Protein AF-A0A4W3GVF5-F1 (afdb_monomer_lite)

Secondary structure (DSSP, 8-state):
-----SSGGGS-HHHHHHHHHHHHHHHHHHHHHHHHHHHHHHHHHHHHHHHHHHHHHHHHHHHHHHHHHHHHHHHHHHHHHSPPPGGGSS-----------------------------------------------------------------------------

pLDDT: mean 70.54, std 22.47, range [34.72, 98.75]

Organism: Callorhinchus milii (NCBI:txid7868)

Structure (mmCIF, N/CA/C/O backbone):
data_AF-A0A4W3GVF5-F1
#
_entry.id   AF-A0A4W3GVF5-F1
#
loop_
_atom_site.group_PDB
_atom_site.id
_atom_site.type_symbol
_atom_site.label_atom_id
_atom_site.label_alt_id
_atom_site.label_comp_id
_atom_site.label_asym_id
_atom_site.label_entity_id
_atom_site.label_seq_id
_atom_site.pdbx_PDB_ins_code
_atom_site.Cartn_x
_atom_site.Cartn_y
_atom_site.Cartn_z
_atom_site.occupancy
_atom_site.B_iso_or_equiv
_atom_site.auth_seq_id
_atom_site.auth_comp_id
_atom_site.auth_asym_id
_atom_site.auth_atom_id
_atom_site.pdbx_PDB_model_num
ATOM 1 N N . MET A 1 1 ? -10.777 -16.070 34.739 1.00 34.72 1 MET A N 1
ATOM 2 C CA . MET A 1 1 ? -11.814 -16.201 35.779 1.00 34.72 1 MET A CA 1
ATOM 3 C C . MET A 1 1 ? -11.277 -15.469 36.991 1.00 34.72 1 MET A C 1
ATOM 5 O O . MET A 1 1 ? -10.367 -15.975 37.628 1.00 34.72 1 MET A O 1
ATOM 9 N N . VAL A 1 2 ? -11.688 -14.215 37.173 1.00 42.16 2 VAL A N 1
ATOM 10 C CA . VAL A 1 2 ? -11.366 -13.430 38.371 1.00 42.16 2 VAL A CA 1
ATOM 11 C C . VAL A 1 2 ? -12.548 -13.636 39.313 1.00 42.16 2 VAL A C 1
ATOM 13 O O . VAL A 1 2 ? -13.692 -13.535 38.883 1.00 42.16 2 VAL A O 1
ATOM 16 N N . GLU A 1 3 ? -12.261 -14.060 40.538 1.00 50.88 3 GLU A N 1
ATOM 17 C CA . GLU A 1 3 ? -13.242 -14.403 41.569 1.00 50.88 3 GLU A CA 1
ATOM 18 C C . GLU A 1 3 ? -13.977 -13.142 42.062 1.00 50.88 3 GLU A C 1
ATOM 20 O O . GLU A 1 3 ? -13.567 -12.484 43.018 1.00 50.88 3 GLU A O 1
ATOM 25 N N . ASP A 1 4 ? -15.080 -12.797 41.400 1.00 57.00 4 ASP A N 1
ATOM 26 C CA . ASP A 1 4 ? -16.000 -11.737 41.812 1.00 57.00 4 ASP A CA 1
ATOM 27 C C . ASP A 1 4 ? -16.935 -12.256 42.923 1.00 57.00 4 ASP A C 1
ATOM 29 O O . ASP A 1 4 ? -18.065 -12.665 42.651 1.00 57.00 4 ASP A O 1
ATOM 33 N N . SER A 1 5 ? -16.511 -12.304 44.193 1.00 58.72 5 SER A N 1
ATOM 34 C CA . SER A 1 5 ? -17.476 -12.683 45.253 1.00 58.72 5 SER A CA 1
ATOM 35 C C . SER A 1 5 ? -17.280 -12.102 46.651 1.00 58.72 5 SER A C 1
ATOM 37 O O . SER A 1 5 ? -18.209 -12.168 47.461 1.00 58.72 5 SER A O 1
ATOM 39 N N . GLU A 1 6 ? -16.141 -11.493 46.975 1.00 57.31 6 GLU A N 1
ATOM 40 C CA . GLU A 1 6 ? -15.922 -11.017 48.352 1.00 57.31 6 GLU A CA 1
ATOM 41 C C . GLU A 1 6 ? -16.300 -9.539 48.556 1.00 57.31 6 GLU A C 1
ATOM 43 O O . GLU A 1 6 ? -16.817 -9.167 49.606 1.00 57.31 6 GLU A O 1
ATOM 48 N N . VAL A 1 7 ? -16.181 -8.707 47.515 1.00 59.31 7 VAL A N 1
ATOM 49 C CA . VAL A 1 7 ? -16.446 -7.255 47.590 1.00 59.31 7 VAL A CA 1
ATOM 50 C C . VAL A 1 7 ? -17.947 -6.921 47.617 1.00 59.31 7 VAL A C 1
ATOM 52 O O . VAL A 1 7 ? -18.364 -5.972 48.278 1.00 59.31 7 VAL A O 1
ATOM 55 N N . ALA A 1 8 ? -18.789 -7.714 46.949 1.00 59.91 8 ALA A N 1
ATOM 56 C CA . ALA A 1 8 ? -20.220 -7.424 46.806 1.00 59.91 8 ALA A CA 1
ATOM 57 C C . ALA A 1 8 ? -21.037 -7.637 48.097 1.00 59.91 8 ALA A C 1
ATOM 59 O O . ALA A 1 8 ? -22.114 -7.063 48.245 1.00 59.91 8 ALA A O 1
ATOM 60 N N . LYS A 1 9 ? -20.536 -8.440 49.046 1.00 63.03 9 LYS A N 1
ATOM 61 C CA . LYS A 1 9 ? -21.291 -8.862 50.242 1.00 63.03 9 LYS A CA 1
ATOM 62 C C . LYS A 1 9 ? -21.394 -7.786 51.333 1.00 63.03 9 LYS A C 1
ATOM 64 O O . LYS A 1 9 ? -22.201 -7.942 52.243 1.00 63.03 9 LYS A O 1
ATOM 69 N N . GLY A 1 10 ? -20.609 -6.707 51.246 1.00 70.56 10 GLY A N 1
ATOM 70 C CA . GLY A 1 10 ? -20.568 -5.633 52.251 1.00 70.56 10 GLY A CA 1
ATOM 71 C C . GLY A 1 10 ? -21.076 -4.263 51.786 1.00 70.56 10 GLY A C 1
ATOM 72 O O . GLY A 1 10 ? -21.027 -3.314 52.566 1.00 70.56 10 GLY A O 1
ATOM 73 N N . LEU A 1 11 ? -21.527 -4.120 50.533 1.00 75.25 11 LEU A N 1
ATOM 74 C CA . LEU A 1 11 ? -21.828 -2.810 49.941 1.00 75.25 11 LEU A CA 1
ATOM 75 C C . LEU A 1 11 ? -23.334 -2.481 49.978 1.00 75.25 11 LEU A C 1
ATOM 77 O O . LEU A 1 11 ? -24.157 -3.344 49.669 1.00 75.25 11 LEU A O 1
ATOM 81 N N . PRO A 1 12 ? -23.724 -1.228 50.295 1.00 87.44 12 PRO A N 1
ATOM 82 C CA . PRO A 1 12 ? -25.117 -0.794 50.225 1.00 87.44 12 PRO A CA 1
ATOM 83 C C . PRO A 1 12 ? -25.699 -0.950 48.813 1.00 87.44 12 PRO A C 1
ATOM 85 O O . PRO A 1 12 ? -25.056 -0.584 47.829 1.00 87.44 12 PRO A O 1
ATOM 88 N N . PHE A 1 13 ? -26.949 -1.411 48.711 1.00 85.62 13 PHE A N 1
ATOM 89 C CA . PHE A 1 13 ? -27.645 -1.645 47.435 1.00 85.62 13 PHE A CA 1
ATOM 90 C C . PHE A 1 13 ? -27.568 -0.475 46.420 1.00 85.62 13 PHE A C 1
ATOM 92 O O . PHE A 1 13 ? -27.278 -0.731 45.251 1.00 85.62 13 PHE A O 1
ATOM 99 N N . PRO A 1 14 ? -27.726 0.809 46.815 1.00 88.06 14 PRO A N 1
ATOM 100 C CA . PRO A 1 14 ? -27.593 1.932 45.879 1.00 88.06 14 PRO A CA 1
ATOM 101 C C . PRO A 1 14 ? -26.188 2.070 45.280 1.00 88.06 14 PRO A C 1
ATOM 103 O O . PRO A 1 14 ? -26.031 2.489 44.135 1.00 88.06 14 PRO A O 1
ATOM 106 N N . LEU A 1 15 ? -25.161 1.713 46.052 1.00 91.56 15 LEU A N 1
ATOM 107 C CA . LEU A 1 15 ? -23.775 1.760 45.605 1.00 91.56 15 LEU A CA 1
ATOM 108 C C . LEU A 1 15 ? -23.473 0.598 44.651 1.00 91.56 15 LEU A C 1
ATOM 110 O O . LEU A 1 15 ? -22.800 0.801 43.645 1.00 91.56 15 LEU A O 1
ATOM 114 N N . LEU A 1 16 ? -24.040 -0.584 44.910 1.00 91.19 16 LEU A N 1
ATOM 115 C CA . LEU A 1 16 ? -23.948 -1.737 44.011 1.00 91.19 16 LEU A CA 1
ATOM 116 C C . LEU A 1 16 ? -24.555 -1.432 42.629 1.00 91.19 16 LEU A C 1
ATOM 118 O O . LEU A 1 16 ? -23.930 -1.710 41.609 1.00 91.19 16 LEU A O 1
ATOM 122 N N . HIS A 1 17 ? -25.718 -0.773 42.594 1.00 92.62 17 HIS A N 1
ATOM 123 C CA . HIS A 1 17 ? -26.342 -0.319 41.348 1.00 92.62 17 HIS A CA 1
ATOM 124 C C . HIS A 1 17 ? -25.444 0.652 40.566 1.00 92.62 17 HIS A C 1
ATOM 126 O O . HIS A 1 17 ? -25.254 0.495 39.364 1.00 92.62 17 HIS A O 1
ATOM 132 N N . LYS A 1 18 ? -24.835 1.632 41.247 1.00 95.56 18 LYS A N 1
ATOM 133 C CA . LYS A 1 18 ? -23.916 2.595 40.614 1.00 95.56 18 LYS A CA 1
ATOM 134 C C . LYS A 1 18 ? -22.672 1.918 40.038 1.00 95.56 18 LYS A C 1
ATOM 136 O O . LYS A 1 18 ? -22.244 2.262 38.941 1.00 95.56 18 LYS A O 1
ATOM 141 N N . VAL A 1 19 ? -22.107 0.941 40.749 1.00 95.38 19 VAL A N 1
ATOM 142 C CA . VAL A 1 19 ? -20.973 0.144 40.252 1.00 95.38 19 VAL A CA 1
ATOM 143 C C . VAL A 1 19 ? -21.364 -0.638 38.997 1.00 95.38 19 VAL A C 1
ATOM 145 O O . VAL A 1 19 ? -20.575 -0.708 38.053 1.00 95.38 19 VAL A O 1
ATOM 148 N N . GLN A 1 20 ? -22.581 -1.180 38.949 1.00 94.94 20 GLN A N 1
ATOM 149 C CA . GLN A 1 20 ? -23.089 -1.880 37.774 1.00 94.94 20 GLN A CA 1
ATOM 150 C C . GLN A 1 20 ? -23.253 -0.943 36.569 1.00 94.94 20 GLN A C 1
ATOM 152 O O . GLN A 1 20 ? -22.727 -1.263 35.506 1.00 94.94 20 GLN A O 1
ATOM 157 N N . GLU A 1 21 ? -23.877 0.228 36.744 1.00 96.62 21 GLU A N 1
ATOM 158 C CA . GLU A 1 21 ? -24.006 1.251 35.688 1.00 96.62 21 GLU A CA 1
ATOM 159 C C . GLU A 1 21 ? -22.634 1.663 35.131 1.00 96.62 21 GLU A C 1
ATOM 161 O O . GLU A 1 21 ? -22.434 1.719 33.919 1.00 96.62 21 GLU A O 1
ATOM 166 N N . VAL A 1 22 ? -21.655 1.906 36.011 1.00 97.12 22 VAL A N 1
ATOM 167 C CA . VAL A 1 22 ? -20.286 2.265 35.604 1.00 97.12 22 VAL A CA 1
ATOM 168 C C . VAL A 1 22 ? -19.611 1.119 34.853 1.00 97.12 22 VAL A C 1
ATOM 170 O O . VAL A 1 22 ? -18.918 1.352 33.864 1.00 97.12 22 VAL A O 1
ATOM 173 N N . THR A 1 23 ? -19.815 -0.122 35.294 1.00 97.19 23 THR A N 1
ATOM 174 C CA . THR A 1 23 ? -19.244 -1.306 34.639 1.00 97.19 23 THR A CA 1
ATOM 175 C C . THR A 1 23 ? -19.837 -1.512 33.248 1.00 97.19 23 THR A C 1
ATOM 177 O O . THR A 1 23 ? -19.107 -1.832 32.313 1.00 97.19 23 THR A O 1
ATOM 180 N N . GLU A 1 24 ? -21.144 -1.321 33.089 1.00 97.69 24 GLU A N 1
ATOM 181 C CA . GLU A 1 24 ? -21.828 -1.408 31.798 1.00 97.69 24 GLU A C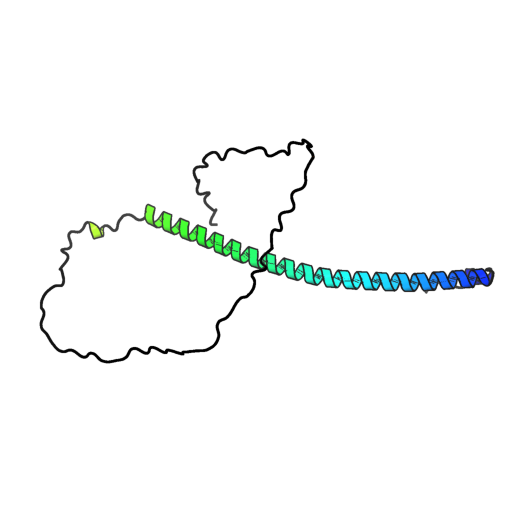A 1
ATOM 182 C C . GLU A 1 24 ? -21.360 -0.304 30.847 1.00 97.69 24 GLU A C 1
ATOM 184 O O . GLU A 1 24 ? -20.866 -0.608 29.761 1.00 97.69 24 GLU A O 1
ATOM 189 N N . ALA A 1 25 ? -21.363 0.953 31.300 1.00 98.12 25 ALA A N 1
ATOM 190 C CA . ALA A 1 25 ? -20.855 2.080 30.522 1.00 98.12 25 ALA A CA 1
ATOM 191 C C . ALA A 1 25 ? -19.375 1.899 30.131 1.00 98.12 25 ALA A C 1
ATOM 193 O O . ALA A 1 25 ? -18.968 2.227 29.014 1.00 98.12 25 ALA A O 1
ATOM 194 N N . SER A 1 26 ? -18.551 1.337 31.022 1.00 98.25 26 SER A N 1
ATOM 195 C CA . SER A 1 26 ? -17.148 1.010 30.739 1.00 98.25 26 SER A CA 1
ATOM 196 C C . SER A 1 26 ? -17.016 -0.079 29.670 1.00 98.25 26 SER A C 1
ATOM 198 O O . SER A 1 26 ? -16.198 0.056 28.755 1.00 98.25 26 SER A O 1
ATOM 200 N N . LYS A 1 27 ? -17.847 -1.128 29.729 1.00 98.38 27 LYS A N 1
ATOM 201 C CA . LYS A 1 27 ? -17.882 -2.185 28.710 1.00 98.38 27 LYS A CA 1
ATOM 202 C C . LYS A 1 27 ? -18.278 -1.621 27.352 1.00 98.38 27 LYS A C 1
ATOM 204 O O . LYS A 1 27 ? -17.549 -1.855 26.390 1.00 98.38 27 LYS A O 1
ATOM 209 N N . GLU A 1 28 ? -19.346 -0.832 27.279 1.00 98.50 28 GLU A N 1
ATOM 210 C CA . GLU A 1 28 ? -19.766 -0.171 26.039 1.00 98.50 28 GLU A CA 1
ATOM 211 C C . GLU A 1 28 ? -18.674 0.744 25.484 1.00 98.50 28 GLU A C 1
ATOM 213 O O . GLU A 1 28 ? -18.347 0.672 24.300 1.00 98.50 28 GLU A O 1
ATOM 218 N N . THR A 1 29 ? -18.037 1.541 26.346 1.00 98.56 29 THR A N 1
ATOM 219 C CA . THR A 1 29 ? -16.934 2.425 25.948 1.00 98.56 29 THR A CA 1
ATOM 220 C C . THR A 1 29 ? -15.757 1.626 25.392 1.00 98.56 29 THR A C 1
ATOM 222 O O . THR A 1 29 ? -15.220 1.968 24.339 1.00 98.56 29 THR A O 1
ATOM 225 N N . SER A 1 30 ? -15.357 0.537 26.054 1.00 98.31 30 SER A N 1
ATOM 226 C CA . SER A 1 30 ? -14.245 -0.297 25.582 1.00 98.31 30 SER A CA 1
ATOM 227 C C . SER A 1 30 ? -14.564 -0.998 24.257 1.00 98.31 30 SER A C 1
ATOM 229 O O . SER A 1 30 ? -13.708 -1.045 23.373 1.00 98.31 30 SER A O 1
ATOM 231 N N . ALA A 1 31 ? -15.804 -1.457 24.069 1.00 98.56 31 ALA A N 1
ATOM 232 C CA . ALA A 1 31 ? -16.269 -2.020 22.806 1.00 98.56 31 ALA A CA 1
ATOM 233 C C . ALA A 1 31 ? -16.265 -0.969 21.685 1.00 98.56 31 ALA A C 1
ATOM 235 O O . ALA A 1 31 ? -15.760 -1.229 20.593 1.00 98.56 31 ALA A O 1
ATOM 236 N N . ALA A 1 32 ? -16.761 0.241 21.958 1.00 98.62 32 ALA A N 1
ATOM 237 C CA . ALA A 1 32 ? -16.751 1.344 21.003 1.00 98.62 32 ALA A CA 1
ATOM 238 C C . ALA A 1 32 ? -15.320 1.722 20.588 1.00 98.62 32 ALA A C 1
ATOM 240 O O . ALA A 1 32 ? -15.036 1.836 19.397 1.00 98.62 32 ALA A O 1
ATOM 241 N N . LEU A 1 33 ? -14.397 1.841 21.547 1.00 98.75 33 LEU A N 1
ATOM 242 C CA . LEU A 1 33 ? -12.987 2.121 21.263 1.00 98.75 33 LEU A CA 1
ATOM 243 C C . LEU A 1 33 ? -12.327 0.999 20.456 1.00 98.75 33 LEU A C 1
ATOM 245 O O . LEU A 1 33 ? -11.602 1.282 19.503 1.00 98.75 33 LEU A O 1
ATOM 249 N N . SER A 1 34 ? -12.603 -0.263 20.789 1.00 98.56 34 SER A N 1
ATOM 250 C CA . SER A 1 34 ? -12.105 -1.414 20.029 1.00 98.56 34 SER A CA 1
ATOM 251 C C . SER A 1 34 ? -12.578 -1.375 18.573 1.00 98.56 34 SER A C 1
ATOM 253 O O . SER A 1 34 ? -11.774 -1.549 17.655 1.00 98.56 34 SER A O 1
ATOM 255 N N . ASN A 1 35 ? -13.852 -1.043 18.347 1.00 98.50 35 ASN A N 1
ATOM 256 C CA . ASN A 1 35 ? -14.399 -0.865 17.005 1.00 98.50 35 ASN A CA 1
ATOM 257 C C . ASN A 1 35 ? -13.708 0.284 16.258 1.00 98.50 35 ASN A C 1
ATOM 259 O O . ASN A 1 35 ? -13.318 0.107 15.105 1.00 98.50 35 ASN A O 1
ATOM 263 N N . CYS A 1 36 ? -13.502 1.436 16.905 1.00 98.50 36 CYS A N 1
ATOM 264 C CA . CYS A 1 36 ? -12.776 2.563 16.313 1.00 98.50 36 CYS A CA 1
ATOM 265 C C . CYS A 1 36 ? -11.357 2.172 15.882 1.00 98.50 36 CYS A C 1
ATOM 267 O O . CYS A 1 36 ? -10.958 2.473 14.759 1.00 98.50 36 CYS A O 1
ATOM 269 N N . LEU A 1 37 ? -10.614 1.453 16.730 1.00 98.69 37 LEU A N 1
ATOM 270 C CA . LEU A 1 37 ? -9.281 0.954 16.383 1.00 98.69 37 LEU A CA 1
ATOM 271 C C . LEU A 1 37 ? -9.330 0.020 15.171 1.00 98.69 37 LEU A C 1
ATOM 273 O O . LEU A 1 37 ? -8.543 0.188 14.245 1.00 98.69 37 LEU A O 1
ATOM 277 N N . ALA A 1 38 ? -10.298 -0.899 15.119 1.00 98.50 38 ALA A N 1
ATOM 278 C CA . ALA A 1 38 ? -10.470 -1.782 13.969 1.00 98.50 38 ALA A CA 1
ATOM 279 C C . ALA A 1 38 ? -10.762 -1.009 12.667 1.00 98.50 38 ALA A C 1
ATOM 281 O O . ALA A 1 38 ? -10.257 -1.380 11.604 1.00 98.50 38 ALA A O 1
ATOM 282 N N . PHE A 1 39 ? -11.548 0.073 12.727 1.00 98.50 39 PHE A N 1
ATOM 283 C CA . PHE A 1 39 ? -11.771 0.956 11.578 1.00 98.50 39 PHE A CA 1
ATOM 284 C C . PHE A 1 39 ? -10.495 1.688 11.156 1.00 98.50 39 PHE A C 1
ATOM 286 O O . PHE A 1 39 ? -10.182 1.701 9.964 1.00 98.50 39 PHE A O 1
ATOM 293 N N . PHE A 1 40 ? -9.734 2.239 12.106 1.00 98.44 40 PHE A N 1
ATOM 294 C CA . PHE A 1 40 ? -8.471 2.912 11.803 1.00 98.44 40 PHE A CA 1
ATOM 295 C C . PHE A 1 40 ? -7.454 1.964 11.174 1.00 98.44 40 PHE A C 1
ATOM 297 O O . PHE A 1 40 ? -6.879 2.312 10.149 1.00 98.44 40 PHE A O 1
ATOM 304 N N . THR A 1 41 ? -7.299 0.743 11.692 1.00 98.56 41 THR A N 1
ATOM 305 C CA . THR A 1 41 ? -6.392 -0.257 11.108 1.00 98.56 41 THR A CA 1
ATOM 306 C C . THR A 1 41 ? -6.776 -0.604 9.668 1.00 98.56 41 THR A C 1
ATOM 308 O O . THR A 1 41 ? -5.915 -0.683 8.793 1.00 98.56 41 THR A O 1
ATOM 311 N N . LYS A 1 42 ? -8.074 -0.764 9.376 1.00 98.44 42 LYS A N 1
ATOM 312 C CA . LYS A 1 42 ? -8.539 -0.998 7.997 1.00 98.44 42 LYS A CA 1
ATOM 313 C C . LYS A 1 42 ? -8.227 0.190 7.088 1.00 98.44 42 LYS A C 1
ATOM 315 O O . LYS A 1 42 ? -7.766 0.001 5.963 1.00 98.44 42 LYS A O 1
ATOM 320 N N . GLN A 1 43 ? -8.473 1.408 7.565 1.00 98.56 43 GLN A N 1
ATOM 321 C CA . GLN A 1 43 ? -8.214 2.628 6.804 1.00 98.56 43 GLN A CA 1
ATOM 322 C C . GLN A 1 43 ? -6.716 2.839 6.547 1.00 98.56 43 GLN A C 1
ATOM 324 O O . GLN A 1 43 ? -6.331 3.233 5.446 1.00 98.56 43 GLN A O 1
ATOM 329 N N . GLU A 1 44 ? -5.876 2.551 7.537 1.00 98.56 44 GLU A N 1
ATOM 330 C CA . GLU A 1 44 ? -4.422 2.580 7.420 1.00 98.56 44 GLU A CA 1
ATOM 331 C C . GLU A 1 44 ? -3.932 1.585 6.363 1.00 98.56 44 GLU A C 1
ATOM 333 O O . GLU A 1 44 ? -3.144 1.965 5.501 1.00 98.56 44 GLU A O 1
ATOM 338 N N . GLY A 1 45 ? -4.482 0.367 6.332 1.00 98.56 45 GLY A N 1
ATOM 339 C CA . GLY A 1 45 ? -4.191 -0.610 5.279 1.00 98.56 45 GLY A CA 1
ATOM 340 C C . GLY A 1 45 ? -4.487 -0.082 3.869 1.00 98.56 45 GLY A C 1
ATOM 341 O O . GLY A 1 45 ? -3.644 -0.181 2.978 1.00 98.56 45 GLY A O 1
ATOM 342 N N . VAL A 1 46 ? -5.644 0.560 3.664 1.00 98.62 46 VAL A N 1
ATOM 343 C CA . VAL A 1 46 ? -5.995 1.184 2.370 1.00 98.62 46 VAL A CA 1
ATOM 344 C C . VAL A 1 46 ? -5.042 2.330 2.019 1.00 98.62 46 VAL A C 1
ATOM 346 O O . VAL A 1 46 ? -4.671 2.493 0.856 1.00 98.62 46 VAL A O 1
ATOM 349 N N . ARG A 1 47 ? -4.639 3.141 3.005 1.00 98.69 47 ARG A N 1
ATOM 350 C CA . ARG A 1 47 ? -3.688 4.241 2.802 1.00 98.69 47 ARG A CA 1
ATOM 351 C C . ARG A 1 47 ? -2.303 3.723 2.416 1.00 98.69 47 ARG A C 1
ATOM 353 O O . ARG A 1 47 ? -1.712 4.278 1.493 1.00 98.69 47 ARG A O 1
ATOM 360 N N . ASN A 1 48 ? -1.815 2.683 3.085 1.00 98.69 48 ASN A N 1
ATOM 361 C CA . ASN A 1 48 ? -0.514 2.081 2.798 1.00 98.69 48 ASN A CA 1
ATOM 362 C C . ASN A 1 48 ? -0.484 1.476 1.396 1.00 98.69 48 ASN A C 1
ATOM 364 O O . ASN A 1 48 ? 0.431 1.779 0.641 1.00 98.69 48 ASN A O 1
ATOM 368 N N . LEU A 1 49 ? -1.534 0.755 0.993 1.00 98.75 49 LEU A N 1
ATOM 369 C CA . LEU A 1 49 ? -1.628 0.222 -0.368 1.00 98.75 49 LEU A CA 1
ATOM 370 C C . LEU A 1 49 ? -1.559 1.330 -1.433 1.00 98.75 49 LEU A C 1
ATOM 372 O O . LEU A 1 49 ? -0.874 1.191 -2.442 1.00 98.75 49 LEU A O 1
ATOM 376 N N . ARG A 1 50 ? -2.253 2.453 -1.213 1.00 98.62 50 ARG A N 1
ATOM 377 C CA . ARG A 1 50 ? -2.179 3.609 -2.123 1.00 98.62 50 ARG A CA 1
ATOM 378 C C . ARG A 1 50 ? -0.779 4.215 -2.155 1.00 98.62 50 ARG A C 1
ATOM 380 O O . ARG A 1 50 ? -0.309 4.585 -3.223 1.00 98.62 50 ARG A O 1
ATOM 387 N N . LEU A 1 51 ? -0.126 4.322 -0.999 1.00 98.69 51 LEU A N 1
ATOM 388 C CA . LEU A 1 51 ? 1.236 4.839 -0.908 1.00 98.69 51 LEU A CA 1
ATOM 389 C C . LEU A 1 51 ? 2.218 3.954 -1.684 1.00 98.69 51 LEU A C 1
ATOM 391 O O . LEU A 1 51 ? 2.992 4.485 -2.473 1.00 98.69 51 LEU A O 1
ATOM 395 N N . GLU A 1 52 ? 2.149 2.635 -1.511 1.00 98.62 52 GLU A N 1
ATOM 396 C CA . GLU A 1 52 ? 2.980 1.673 -2.245 1.00 98.62 52 GLU A CA 1
ATOM 397 C C . GLU A 1 52 ? 2.771 1.788 -3.761 1.00 98.62 52 GLU A C 1
ATOM 399 O O . GLU A 1 52 ? 3.735 1.832 -4.521 1.00 98.62 52 GLU A O 1
ATOM 404 N N . GLN A 1 53 ? 1.521 1.927 -4.214 1.00 98.75 53 GLN A N 1
ATOM 405 C CA . GLN A 1 53 ? 1.216 2.118 -5.635 1.00 98.75 53 GLN A CA 1
ATOM 406 C C . GLN A 1 53 ? 1.822 3.408 -6.202 1.00 98.75 53 GLN A C 1
ATOM 408 O O . GLN A 1 53 ? 2.384 3.389 -7.295 1.00 98.75 53 GLN A O 1
ATOM 413 N N . GLU A 1 54 ? 1.715 4.532 -5.491 1.00 98.56 54 GLU A N 1
ATOM 414 C CA . GLU A 1 54 ? 2.309 5.800 -5.938 1.00 98.56 54 GLU A CA 1
ATOM 415 C C . GLU A 1 54 ? 3.845 5.767 -5.898 1.00 98.56 54 GLU A C 1
ATOM 417 O O . GLU A 1 54 ? 4.501 6.330 -6.780 1.00 98.56 54 GLU A O 1
ATOM 422 N N . GLN A 1 55 ? 4.431 5.068 -4.922 1.00 98.75 55 GLN A N 1
ATOM 423 C CA . GLN A 1 55 ? 5.873 4.831 -4.861 1.00 98.75 55 GLN A CA 1
ATOM 424 C C . GLN A 1 55 ? 6.355 4.015 -6.061 1.00 98.75 55 GLN A C 1
ATOM 426 O O . GLN A 1 55 ? 7.332 4.411 -6.693 1.00 98.75 55 GLN A O 1
ATOM 431 N N . GLU A 1 56 ? 5.649 2.946 -6.432 1.00 98.62 56 GLU A N 1
ATOM 432 C CA . GLU A 1 56 ? 6.020 2.121 -7.585 1.00 98.62 56 GLU A CA 1
ATOM 433 C C . GLU A 1 56 ? 5.878 2.890 -8.905 1.00 98.62 56 GLU A C 1
ATOM 435 O O . GLU A 1 56 ? 6.780 2.862 -9.739 1.00 98.62 56 GLU A O 1
ATOM 440 N N . LYS A 1 57 ? 4.803 3.674 -9.078 1.00 98.69 57 LYS A N 1
ATOM 441 C CA . LYS A 1 57 ? 4.658 4.567 -10.245 1.00 98.69 57 LYS A CA 1
ATOM 442 C C . LYS A 1 57 ? 5.822 5.547 -10.351 1.00 98.69 57 LYS A C 1
ATOM 444 O O . LYS A 1 57 ? 6.378 5.735 -11.431 1.00 98.69 57 LYS A O 1
ATOM 449 N N . THR A 1 58 ? 6.187 6.168 -9.230 1.00 98.50 58 THR A N 1
ATOM 450 C CA . THR A 1 58 ? 7.298 7.124 -9.173 1.00 98.50 58 THR A CA 1
ATOM 451 C C . THR A 1 58 ? 8.621 6.438 -9.492 1.00 98.50 58 THR A C 1
ATOM 453 O O . THR A 1 58 ? 9.419 6.990 -10.245 1.00 98.50 58 THR A O 1
ATOM 456 N N . LYS A 1 59 ? 8.833 5.223 -8.974 1.00 98.56 59 LYS A N 1
ATOM 457 C CA . LYS A 1 59 ? 10.016 4.405 -9.243 1.00 98.56 59 LYS A CA 1
ATOM 458 C C . LYS A 1 59 ? 10.141 4.091 -10.731 1.00 98.56 59 LYS A C 1
ATOM 460 O O . LYS A 1 59 ? 11.145 4.472 -11.325 1.00 98.56 59 LYS A O 1
ATOM 465 N N . ILE A 1 60 ? 9.102 3.529 -11.349 1.00 98.62 60 ILE A N 1
ATOM 466 C CA . ILE A 1 60 ? 9.079 3.223 -12.790 1.00 98.62 60 ILE A CA 1
ATOM 467 C C . ILE A 1 60 ? 9.352 4.481 -13.622 1.00 98.62 60 ILE A C 1
ATOM 469 O O . ILE A 1 60 ? 10.171 4.457 -14.537 1.00 98.62 60 ILE A O 1
ATOM 473 N N . LEU A 1 61 ? 8.697 5.600 -13.294 1.00 98.62 61 LEU A N 1
ATOM 474 C CA . LEU A 1 61 ? 8.916 6.862 -13.998 1.00 98.62 61 LEU A CA 1
ATOM 475 C C . LEU A 1 61 ? 10.365 7.346 -13.852 1.00 98.62 61 LEU A C 1
ATOM 477 O O . LEU A 1 61 ? 10.967 7.780 -14.831 1.00 98.62 61 LEU A O 1
ATOM 481 N N . SER A 1 62 ? 10.929 7.275 -12.646 1.00 98.38 62 SER A N 1
ATOM 482 C CA . SER A 1 62 ? 12.309 7.691 -12.392 1.00 98.38 62 SER A CA 1
ATOM 483 C C . SER A 1 62 ? 13.328 6.812 -13.117 1.00 98.38 62 SER A C 1
ATOM 485 O O . SER A 1 62 ? 14.276 7.345 -13.687 1.00 98.38 62 SER A O 1
ATOM 487 N N . GLU A 1 63 ? 13.094 5.499 -13.176 1.00 98.19 63 GLU A N 1
ATOM 488 C CA . GLU A 1 63 ? 13.921 4.545 -13.918 1.00 98.19 63 GLU A CA 1
ATOM 489 C C . GLU A 1 63 ? 13.864 4.837 -15.420 1.00 98.19 63 GLU A C 1
ATOM 491 O O . GLU A 1 63 ? 14.904 4.997 -16.050 1.00 98.19 63 GLU A O 1
ATOM 496 N N . ALA A 1 64 ? 12.667 5.023 -15.985 1.00 98.38 64 ALA A N 1
ATOM 497 C CA . ALA A 1 64 ? 12.506 5.356 -17.399 1.00 98.38 64 ALA A CA 1
ATOM 498 C C . ALA A 1 64 ? 13.191 6.682 -17.772 1.00 98.38 64 ALA A C 1
ATOM 500 O O . ALA A 1 64 ? 13.854 6.774 -18.806 1.00 98.38 64 ALA A O 1
ATOM 501 N N . LEU A 1 65 ? 13.067 7.710 -16.924 1.00 98.38 65 LEU A N 1
ATOM 502 C CA . LEU A 1 65 ? 13.741 8.995 -17.128 1.00 98.38 65 LEU A CA 1
ATOM 503 C C . LEU A 1 65 ? 15.265 8.868 -17.033 1.00 98.38 65 LEU A C 1
ATOM 505 O O . LEU A 1 65 ? 15.975 9.501 -17.813 1.00 98.38 65 LEU A O 1
ATOM 509 N N . GLN A 1 66 ? 15.770 8.057 -16.101 1.00 98.12 66 GLN A N 1
ATOM 510 C CA . GLN A 1 66 ? 17.198 7.779 -15.978 1.00 98.12 66 GLN A CA 1
ATOM 511 C C . GLN A 1 66 ? 17.726 7.052 -17.217 1.00 98.12 66 GLN A C 1
ATOM 513 O O . GLN A 1 66 ? 18.735 7.482 -17.774 1.00 98.12 66 GLN A O 1
ATOM 518 N N . THR A 1 67 ? 17.039 6.003 -17.676 1.00 97.31 67 THR A N 1
ATOM 519 C CA . THR A 1 67 ? 17.392 5.270 -18.898 1.00 97.31 67 THR A CA 1
ATOM 520 C C . THR A 1 67 ? 17.432 6.205 -20.100 1.0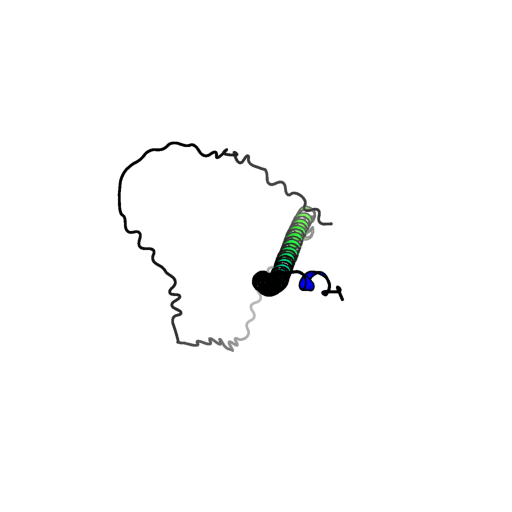0 97.31 67 THR A C 1
ATOM 522 O O . THR A 1 67 ? 18.449 6.257 -20.783 1.00 97.31 67 THR A O 1
ATOM 525 N N . LEU A 1 68 ? 16.395 7.025 -20.302 1.00 97.88 68 LEU A N 1
ATOM 526 C CA . LEU A 1 68 ? 16.347 7.986 -21.406 1.00 97.88 68 LEU A CA 1
ATOM 527 C C . LEU A 1 68 ? 17.521 8.975 -21.365 1.00 97.88 68 LEU A C 1
ATOM 529 O O . LEU A 1 68 ? 18.129 9.270 -22.392 1.00 97.88 68 LEU A O 1
ATOM 533 N N . ALA A 1 69 ? 17.852 9.494 -20.182 1.00 96.12 69 ALA A N 1
ATOM 534 C CA . ALA A 1 69 ? 18.978 10.405 -20.026 1.00 96.12 69 ALA A CA 1
ATOM 535 C C . ALA A 1 69 ? 20.327 9.717 -20.306 1.00 96.12 69 ALA A C 1
ATOM 537 O O . ALA A 1 69 ? 21.204 10.330 -20.917 1.00 96.12 69 ALA A O 1
ATOM 538 N N . CYS A 1 70 ? 20.486 8.454 -19.894 1.00 95.81 70 CYS A N 1
ATOM 539 C CA . CYS A 1 70 ? 21.678 7.654 -20.177 1.00 95.81 70 CYS A CA 1
ATOM 540 C C . CYS A 1 70 ? 21.820 7.346 -21.674 1.00 95.81 70 CYS A C 1
ATOM 542 O O . CYS A 1 70 ? 22.880 7.612 -22.236 1.00 95.81 70 CYS A O 1
ATOM 544 N N . GLU A 1 71 ? 20.761 6.874 -22.334 1.00 94.69 71 GLU A N 1
ATOM 545 C CA . GLU A 1 71 ? 20.754 6.593 -23.778 1.00 94.69 71 GLU A CA 1
ATOM 546 C C . GLU A 1 71 ? 21.054 7.854 -24.594 1.00 94.69 71 GLU A C 1
ATOM 548 O O . GLU A 1 71 ? 21.868 7.829 -25.516 1.00 94.69 71 GLU A O 1
ATOM 553 N N . HIS A 1 72 ? 20.462 8.992 -24.221 1.00 94.56 72 HIS A N 1
ATOM 554 C CA . HIS A 1 72 ? 20.751 10.264 -24.877 1.00 94.56 72 HIS A CA 1
ATOM 555 C C . HIS A 1 72 ? 22.230 10.643 -24.750 1.00 94.56 72 HIS A C 1
ATOM 557 O O . HIS A 1 72 ? 22.857 11.028 -25.737 1.00 94.56 72 HIS A O 1
ATOM 563 N N . HIS A 1 73 ? 22.807 10.511 -23.550 1.00 93.12 73 HIS A N 1
ATOM 564 C CA . HIS A 1 73 ? 24.225 10.787 -23.346 1.00 93.12 73 HIS A CA 1
ATOM 565 C C . HIS A 1 73 ? 25.117 9.831 -24.149 1.00 93.12 73 HIS A C 1
ATOM 567 O O . HIS A 1 73 ? 26.092 10.266 -24.758 1.00 93.12 73 HIS A O 1
ATOM 573 N N . GLU A 1 74 ? 24.796 8.538 -24.185 1.00 90.75 74 GLU A N 1
ATOM 574 C CA . GLU A 1 74 ? 25.542 7.548 -24.966 1.00 90.75 74 GLU A CA 1
ATOM 575 C C . GLU A 1 74 ? 25.543 7.886 -26.463 1.00 90.75 74 GLU A C 1
ATOM 577 O O . GLU A 1 74 ? 26.601 7.873 -27.100 1.00 90.75 74 GLU A O 1
ATOM 582 N N . LEU A 1 75 ? 24.389 8.278 -27.010 1.00 90.06 75 LEU A N 1
ATOM 583 C CA . LEU A 1 75 ? 24.257 8.698 -28.404 1.00 90.06 75 LEU A CA 1
ATOM 584 C C . LEU A 1 75 ? 25.074 9.960 -28.712 1.00 90.06 75 LEU A C 1
ATOM 586 O O . LEU A 1 75 ? 25.808 9.985 -29.704 1.00 90.06 75 LEU A O 1
ATOM 590 N N . GLU A 1 76 ? 25.011 10.987 -27.857 1.00 88.81 76 GLU A N 1
ATOM 591 C CA . GLU A 1 76 ? 25.843 12.193 -27.992 1.00 88.81 76 GLU A CA 1
ATOM 592 C C . GLU A 1 76 ? 27.336 11.838 -28.014 1.00 88.81 76 GLU A C 1
ATOM 594 O O . GLU A 1 76 ? 28.097 12.331 -28.850 1.00 88.81 76 GLU A O 1
ATOM 599 N N . GLN A 1 77 ? 27.760 10.936 -27.129 1.00 87.50 77 GLN A N 1
ATOM 600 C CA . GLN A 1 77 ? 29.151 10.505 -27.036 1.00 87.50 77 GLN A CA 1
ATOM 601 C C . GLN A 1 77 ? 29.585 9.687 -28.253 1.00 87.50 77 GLN A C 1
ATOM 603 O O . GLN A 1 77 ? 30.716 9.850 -28.713 1.00 87.50 77 GLN A O 1
ATOM 608 N N . SER A 1 78 ? 28.712 8.833 -28.790 1.00 84.94 78 SER A N 1
ATOM 609 C CA . SER A 1 78 ? 28.975 8.087 -30.023 1.00 84.94 78 SER A CA 1
ATOM 610 C C . SER A 1 78 ? 29.123 9.017 -31.225 1.00 84.94 78 SER A C 1
ATOM 612 O O . SER A 1 78 ? 29.974 8.765 -32.069 1.00 84.94 78 SER A O 1
ATOM 614 N N . LEU A 1 79 ? 28.350 10.102 -31.309 1.00 80.44 79 LEU A N 1
ATOM 615 C CA . LEU A 1 79 ? 28.477 11.080 -32.394 1.00 80.44 79 LEU A CA 1
ATOM 616 C C . LEU A 1 79 ? 29.772 11.899 -32.290 1.00 80.44 79 LEU A C 1
ATOM 618 O O . LEU A 1 79 ? 30.411 12.170 -33.299 1.00 80.44 79 LEU A O 1
ATOM 622 N N . VAL A 1 80 ? 30.179 12.280 -31.075 1.00 76.94 80 VAL A N 1
ATOM 623 C CA . VAL A 1 80 ? 31.417 13.047 -30.842 1.00 7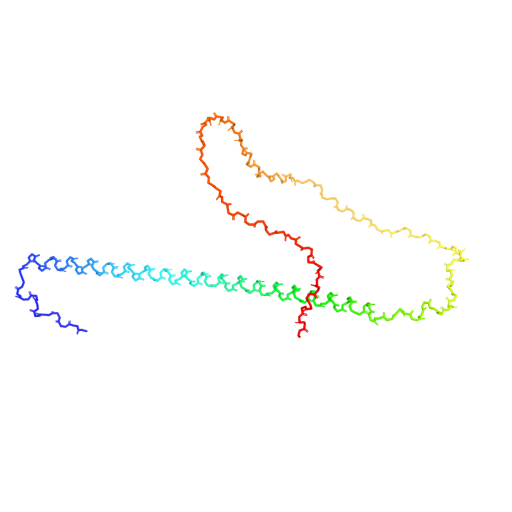6.94 80 VAL A CA 1
ATOM 624 C C . VAL A 1 80 ? 32.673 12.185 -31.032 1.00 76.94 80 VAL A C 1
ATOM 626 O O . VAL A 1 80 ? 33.706 12.692 -31.468 1.00 76.94 80 VAL A O 1
ATOM 629 N N . LYS A 1 81 ? 32.612 10.890 -30.694 1.00 73.94 81 LYS A N 1
ATOM 630 C CA . LYS A 1 81 ? 33.740 9.942 -30.810 1.00 73.94 81 LYS A CA 1
ATOM 631 C C . LYS A 1 81 ? 33.755 9.170 -32.132 1.00 73.94 81 LYS A C 1
ATOM 633 O O . LYS A 1 81 ? 34.807 8.665 -32.523 1.00 73.94 81 LYS A O 1
ATOM 638 N N . GLY A 1 82 ? 32.613 9.063 -32.802 1.00 62.28 82 GLY A N 1
ATOM 639 C CA . GLY A 1 82 ? 32.487 8.531 -34.148 1.00 62.28 82 GLY A CA 1
ATOM 640 C C . GLY A 1 82 ? 33.139 9.501 -35.118 1.00 62.28 82 GLY A C 1
ATOM 641 O O . GLY A 1 82 ? 32.664 10.615 -35.320 1.00 62.28 82 GLY A O 1
ATOM 642 N N . SER A 1 83 ? 34.266 9.094 -35.695 1.00 58.72 83 SER A N 1
ATOM 643 C CA . SER A 1 83 ? 34.869 9.833 -36.802 1.00 58.72 83 SER A CA 1
ATOM 644 C C . SER A 1 83 ? 33.859 9.955 -37.953 1.00 58.72 83 SER A C 1
ATOM 646 O O . SER A 1 83 ? 33.007 9.074 -38.105 1.00 58.72 83 SER A O 1
ATOM 648 N N . PRO A 1 84 ? 33.939 11.019 -38.779 1.00 58.91 84 PRO A N 1
ATOM 649 C CA . PRO A 1 84 ? 33.119 11.101 -39.981 1.00 58.91 84 PRO A CA 1
ATOM 650 C C . PRO A 1 84 ? 33.330 9.822 -40.798 1.00 58.91 84 PRO A C 1
ATOM 652 O O . PRO A 1 84 ? 34.473 9.349 -40.858 1.00 58.91 84 PRO A O 1
ATOM 655 N N . PRO A 1 85 ? 32.288 9.252 -41.430 1.00 57.19 85 PRO A N 1
ATOM 656 C CA . PRO A 1 85 ? 32.492 8.123 -42.319 1.00 57.19 85 PRO A CA 1
ATOM 657 C C . PRO A 1 85 ? 33.524 8.537 -43.371 1.00 57.19 85 PRO A C 1
ATOM 659 O O . PRO A 1 85 ? 33.306 9.466 -44.147 1.00 57.19 85 PRO A O 1
ATOM 662 N N . GLN A 1 86 ? 34.669 7.851 -43.387 1.00 55.97 86 GL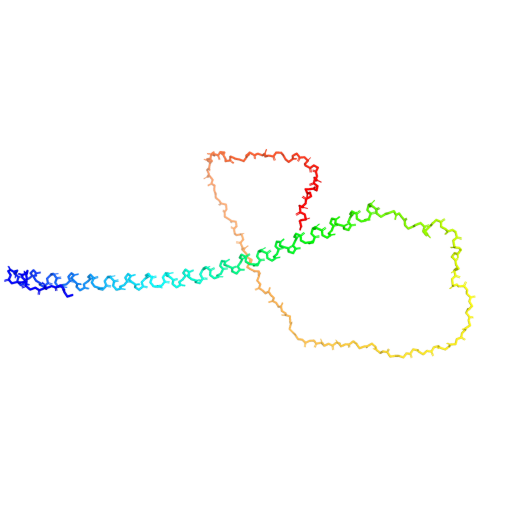N A N 1
ATOM 663 C CA . GLN A 1 86 ? 35.735 8.083 -44.369 1.00 55.97 86 GLN A CA 1
ATOM 664 C C . GLN A 1 86 ? 35.249 7.848 -45.814 1.00 55.97 86 GLN A C 1
ATOM 666 O O . GLN A 1 86 ? 35.939 8.225 -46.754 1.00 55.97 86 GLN A O 1
ATOM 671 N N . SER A 1 87 ? 34.041 7.299 -46.004 1.00 52.88 87 SER A N 1
ATOM 672 C CA . SER A 1 87 ? 33.399 7.125 -47.311 1.00 52.88 87 SER A CA 1
ATOM 673 C C . SER A 1 87 ? 32.790 8.401 -47.911 1.00 52.88 87 SER A C 1
ATOM 675 O O . SER A 1 87 ? 32.282 8.331 -49.019 1.00 52.88 87 SER A O 1
ATOM 677 N N . LEU A 1 88 ? 32.811 9.551 -47.223 1.00 52.69 88 LEU A N 1
ATOM 678 C CA . LEU A 1 88 ? 32.496 10.856 -47.839 1.00 52.69 88 LEU A CA 1
ATOM 679 C C . LEU A 1 88 ? 33.729 11.548 -48.448 1.00 52.69 88 LEU A C 1
ATOM 681 O O . LEU A 1 88 ? 33.595 12.624 -49.021 1.00 52.69 88 LEU A O 1
ATOM 685 N N . LEU A 1 89 ? 34.925 10.968 -48.289 1.00 54.91 89 LEU A N 1
ATOM 686 C CA . LEU A 1 89 ? 36.182 11.495 -48.840 1.00 54.91 89 LEU A CA 1
ATOM 687 C C . LEU A 1 89 ? 36.762 10.621 -49.963 1.00 54.91 89 LEU A C 1
ATOM 689 O O . LEU A 1 89 ? 37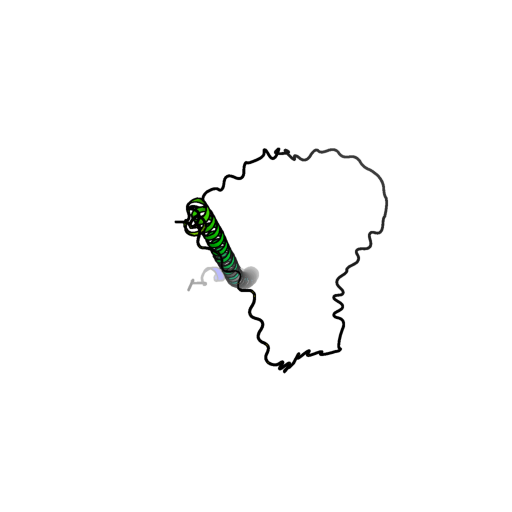.836 10.932 -50.470 1.00 54.91 89 LEU A O 1
ATOM 693 N N . SER A 1 90 ? 36.090 9.525 -50.326 1.00 53.38 90 SER A N 1
ATOM 694 C CA . SER A 1 90 ? 36.389 8.800 -51.560 1.00 53.38 90 SER A CA 1
ATOM 695 C C . SER A 1 90 ? 35.550 9.426 -52.665 1.00 53.38 90 SER A C 1
ATOM 697 O O . SER A 1 90 ? 34.328 9.471 -52.532 1.00 53.38 90 SER A O 1
ATOM 699 N N . ASP A 1 91 ? 36.209 9.921 -53.711 1.00 54.53 91 ASP A N 1
ATOM 700 C CA . ASP A 1 91 ? 35.612 10.450 -54.943 1.00 54.53 91 ASP A CA 1
ATOM 701 C C . ASP A 1 91 ? 34.905 9.333 -55.745 1.00 54.53 91 ASP A C 1
ATOM 703 O O . ASP A 1 91 ? 35.255 9.057 -56.892 1.00 54.53 91 ASP A O 1
ATOM 707 N N . ASP A 1 92 ? 33.924 8.654 -55.149 1.00 59.78 92 ASP A N 1
ATOM 708 C CA . ASP A 1 92 ? 33.011 7.801 -55.901 1.00 59.78 92 ASP A CA 1
ATOM 709 C C . ASP A 1 92 ? 31.973 8.708 -56.571 1.00 59.78 92 ASP A C 1
ATOM 711 O O . ASP A 1 92 ? 31.060 9.253 -55.952 1.00 59.78 92 ASP A O 1
ATOM 715 N N . GLU A 1 93 ? 32.202 8.909 -57.862 1.00 63.28 93 GLU A N 1
ATOM 716 C CA . GLU A 1 93 ? 31.360 9.577 -58.844 1.00 63.28 93 GLU A CA 1
ATOM 717 C C . GLU A 1 93 ? 29.871 9.231 -58.651 1.00 63.28 93 GLU A C 1
ATOM 719 O O . GLU A 1 93 ? 29.416 8.119 -58.930 1.00 63.28 93 GLU A O 1
ATOM 724 N N . PHE A 1 94 ? 29.092 10.195 -58.150 1.00 61.19 94 PHE A N 1
ATOM 725 C CA . PHE A 1 94 ? 27.643 10.063 -58.044 1.00 61.19 94 PHE A CA 1
ATOM 726 C C . PHE A 1 94 ? 27.042 10.026 -59.456 1.00 61.19 94 PHE A C 1
ATOM 728 O O . PHE A 1 94 ? 26.992 11.043 -60.146 1.00 61.19 94 PHE A O 1
ATOM 735 N N . TYR A 1 95 ? 26.576 8.853 -59.888 1.00 69.06 95 TYR A N 1
ATOM 736 C CA . TYR A 1 95 ? 25.734 8.726 -61.077 1.00 69.06 95 TYR A CA 1
ATOM 737 C C . TYR A 1 95 ? 24.369 9.365 -60.784 1.00 69.06 95 TYR A C 1
ATOM 739 O O . TYR A 1 95 ? 23.533 8.767 -60.102 1.00 69.06 95 TYR A O 1
ATOM 747 N N . ASP A 1 96 ? 24.131 10.573 -61.299 1.00 73.25 96 ASP A N 1
ATOM 748 C CA . ASP A 1 96 ? 22.788 11.152 -61.353 1.00 73.25 96 ASP A CA 1
ATOM 749 C C . ASP A 1 96 ? 21.918 10.240 -62.226 1.00 73.25 96 ASP A C 1
ATOM 751 O O . ASP A 1 96 ? 22.076 10.166 -63.444 1.00 73.25 96 ASP A O 1
ATOM 755 N N . ALA A 1 97 ? 21.014 9.490 -61.597 1.00 66.75 97 ALA A N 1
ATOM 756 C CA . ALA A 1 97 ? 20.092 8.587 -62.275 1.00 66.75 97 ALA A CA 1
ATOM 757 C C . ALA A 1 97 ? 18.971 9.370 -62.982 1.00 66.75 97 ALA A C 1
ATOM 759 O O . ALA A 1 97 ? 17.805 9.261 -62.618 1.00 66.75 97 ALA A O 1
ATOM 760 N N . LEU A 1 98 ? 19.329 10.179 -63.978 1.00 61.16 98 LEU A N 1
ATOM 761 C CA . LEU A 1 98 ? 18.451 10.795 -64.973 1.00 61.16 98 LEU A CA 1
ATOM 762 C C . LEU A 1 98 ? 19.283 10.819 -66.271 1.00 61.16 98 LEU A C 1
ATOM 764 O O . LEU A 1 98 ? 20.342 11.426 -66.302 1.00 61.16 98 LEU A O 1
ATOM 768 N N . SER A 1 99 ? 18.934 10.176 -67.381 1.00 57.72 99 SER A N 1
ATOM 769 C CA . SER A 1 99 ? 17.633 10.137 -68.028 1.00 57.72 99 SER A CA 1
ATOM 770 C C . SER A 1 99 ? 17.701 9.142 -69.191 1.00 57.72 99 SER A C 1
ATOM 772 O O . SER A 1 99 ? 18.278 9.486 -70.214 1.00 57.72 99 SER A O 1
ATOM 774 N N . ASP A 1 100 ? 17.025 8.002 -69.082 1.00 57.06 100 ASP A N 1
ATOM 775 C CA . ASP A 1 100 ? 16.439 7.338 -70.251 1.00 57.06 100 ASP A CA 1
ATOM 776 C C . ASP A 1 100 ? 14.948 7.162 -69.958 1.00 57.06 100 ASP A C 1
ATOM 778 O O . ASP A 1 100 ? 14.479 6.159 -69.422 1.00 57.06 100 ASP A O 1
ATOM 782 N N . SER A 1 101 ? 14.205 8.240 -70.224 1.00 59.56 101 SER A N 1
ATOM 783 C CA . SER A 1 101 ? 12.759 8.173 -70.399 1.00 59.56 101 SER A CA 1
ATOM 784 C C . SER A 1 101 ? 12.458 7.323 -71.628 1.00 59.56 101 SER A C 1
ATOM 786 O O . SER A 1 101 ? 12.381 7.857 -72.729 1.00 59.56 101 SER A O 1
ATOM 788 N N . ASP A 1 102 ? 12.220 6.033 -71.412 1.00 56.53 102 ASP A N 1
ATOM 789 C CA . ASP A 1 102 ? 11.389 5.227 -72.297 1.00 56.53 102 ASP A CA 1
ATOM 790 C C . ASP A 1 102 ? 10.070 4.917 -71.583 1.00 56.53 102 ASP A C 1
ATOM 792 O O . ASP A 1 102 ? 9.975 4.157 -70.620 1.00 56.53 102 ASP A O 1
ATOM 796 N N . SER A 1 103 ? 9.044 5.607 -72.067 1.00 60.06 103 SER A N 1
ATOM 797 C CA . SER A 1 103 ? 7.627 5.428 -71.785 1.00 60.06 103 SER A CA 1
ATOM 798 C C . SER A 1 103 ? 7.193 3.964 -71.749 1.00 60.06 103 SER A C 1
ATOM 800 O O . SER A 1 103 ? 7.487 3.250 -72.701 1.00 60.06 103 SER A O 1
ATOM 802 N N . VAL A 1 104 ? 6.354 3.586 -70.781 1.00 54.00 104 VAL A N 1
ATOM 803 C CA . VAL A 1 104 ? 5.099 2.859 -71.047 1.00 54.00 104 VAL A CA 1
ATOM 804 C C . VAL A 1 104 ? 4.134 2.985 -69.861 1.00 54.00 104 VAL A C 1
ATOM 806 O O . VAL A 1 104 ? 4.453 2.657 -68.724 1.00 54.00 104 VAL A O 1
ATOM 809 N N . ASP A 1 105 ? 2.948 3.485 -70.188 1.00 51.88 105 ASP A N 1
ATOM 810 C CA . ASP A 1 105 ? 1.639 3.189 -69.610 1.00 51.88 105 ASP A CA 1
ATOM 811 C C . ASP A 1 105 ? 1.369 3.414 -68.116 1.00 51.88 105 ASP A C 1
ATOM 813 O O . ASP A 1 105 ? 1.542 2.577 -67.233 1.00 51.88 105 ASP A O 1
ATOM 817 N N . SER A 1 106 ? 0.740 4.570 -67.901 1.00 58.03 106 SER A N 1
ATOM 818 C CA . SER A 1 106 ? -0.447 4.747 -67.070 1.00 58.03 106 SER A CA 1
ATOM 819 C C . SER A 1 106 ? -1.196 3.462 -66.687 1.00 58.03 106 SER A C 1
ATOM 821 O O . SER A 1 106 ? -1.811 2.811 -67.526 1.00 58.03 106 SER A O 1
ATOM 823 N N . LEU A 1 107 ? -1.333 3.245 -65.380 1.00 59.81 107 LEU A N 1
ATOM 824 C CA . LEU A 1 107 ? -2.555 2.707 -64.784 1.00 59.81 107 LEU A CA 1
ATOM 825 C C . LEU A 1 107 ? -2.783 3.387 -63.433 1.00 59.81 107 LEU A C 1
ATOM 827 O O . LEU A 1 107 ? -2.384 2.924 -62.370 1.00 59.81 107 LEU A O 1
ATOM 831 N N . SER A 1 108 ? -3.429 4.550 -63.525 1.00 56.97 108 SER A N 1
ATOM 832 C CA . SER A 1 108 ? -4.219 5.123 -62.441 1.00 56.97 108 SER A CA 1
ATOM 833 C C . SER A 1 108 ? -5.303 4.114 -62.071 1.00 56.97 108 SER A C 1
ATOM 835 O O . SER A 1 108 ? -6.135 3.760 -62.908 1.00 56.97 108 SER A O 1
ATOM 837 N N . GLY A 1 109 ? -5.266 3.619 -60.839 1.00 56.78 109 GLY A N 1
ATOM 838 C CA . GLY A 1 109 ? -6.216 2.627 -60.375 1.00 56.78 109 GLY A CA 1
ATOM 839 C C . GLY A 1 109 ? -6.162 2.456 -58.869 1.00 56.78 109 GLY A C 1
ATOM 840 O O . GLY A 1 109 ? -5.320 1.717 -58.374 1.00 56.78 109 GLY A O 1
ATOM 841 N N . PHE A 1 110 ? -7.163 3.049 -58.212 1.00 53.38 110 PHE A N 1
ATOM 842 C CA . PHE A 1 110 ? -7.718 2.650 -56.913 1.00 53.38 110 PHE A CA 1
ATOM 843 C C . PHE A 1 110 ? -7.062 3.242 -55.652 1.00 53.38 110 PHE A C 1
ATOM 845 O O . PHE A 1 110 ? -5.849 3.233 -55.507 1.00 53.38 110 PHE A O 1
ATOM 852 N N . GLU A 1 111 ? -7.776 3.709 -54.628 1.00 55.84 111 GLU A N 1
ATOM 853 C CA . GLU A 1 111 ? -9.142 4.221 -54.445 1.00 55.84 111 GLU A CA 1
ATOM 854 C C . GLU A 1 111 ? -9.096 4.911 -53.071 1.00 55.84 111 GLU A C 1
ATOM 856 O O . GLU A 1 111 ? -8.690 4.313 -52.072 1.00 55.84 111 GLU A O 1
ATOM 861 N N . THR A 1 112 ? -9.407 6.202 -53.017 1.00 54.00 112 THR A N 1
ATOM 862 C CA . THR A 1 112 ? -9.341 6.989 -51.784 1.00 54.00 112 THR A CA 1
ATOM 863 C C . THR A 1 112 ? -10.582 6.693 -50.950 1.00 54.00 112 THR A C 1
ATOM 865 O O . THR A 1 112 ? -11.661 7.199 -51.251 1.00 54.00 112 THR A O 1
ATOM 868 N N . VAL A 1 113 ? -10.454 5.890 -49.891 1.00 57.03 113 VAL A N 1
ATOM 869 C CA . VAL A 1 113 ? -11.548 5.707 -48.927 1.00 57.03 113 VAL A CA 1
ATOM 870 C C . VAL A 1 113 ? -11.544 6.887 -47.958 1.00 57.03 113 VAL A C 1
ATOM 872 O O . VAL A 1 113 ? -10.846 6.894 -46.945 1.00 57.03 113 VAL A O 1
ATOM 875 N N . THR A 1 114 ? -12.325 7.913 -48.289 1.00 49.75 114 THR A N 1
ATOM 876 C CA . THR A 1 114 ? -12.756 8.943 -47.344 1.00 49.75 114 THR A CA 1
ATOM 877 C C . THR A 1 114 ? -14.032 8.452 -46.662 1.00 49.75 114 THR A C 1
ATOM 879 O O . THR A 1 114 ? -15.141 8.591 -47.173 1.00 49.75 114 THR A O 1
ATOM 882 N N . SER A 1 115 ? -13.912 7.851 -45.480 1.00 45.47 115 SER A N 1
ATOM 883 C CA . SER A 1 115 ? -15.083 7.649 -44.626 1.00 45.47 115 SER A CA 1
ATOM 884 C C . SER A 1 115 ? -15.402 8.963 -43.916 1.00 45.47 115 SER A C 1
ATOM 886 O O . SER A 1 115 ? -14.950 9.220 -42.800 1.00 45.47 115 SER A O 1
ATOM 888 N N . HIS A 1 116 ? -16.172 9.809 -44.597 1.00 44.16 116 HIS A N 1
ATOM 889 C CA . HIS A 1 116 ? -17.004 10.809 -43.945 1.00 44.16 116 HIS A CA 1
ATOM 890 C C . HIS A 1 116 ? -18.090 10.067 -43.153 1.00 44.16 116 HIS A C 1
ATOM 892 O O . HIS A 1 116 ? -18.967 9.450 -43.750 1.00 44.16 116 HIS A O 1
ATOM 898 N N . SER A 1 117 ? -18.038 10.122 -41.822 1.00 37.78 117 SER A N 1
ATOM 899 C CA . SER A 1 117 ? -19.230 9.932 -40.993 1.00 37.78 117 SER A CA 1
ATOM 900 C C . SER A 1 117 ? -19.635 11.313 -40.517 1.00 37.78 117 SER A C 1
ATOM 902 O O . SER A 1 117 ? -18.996 11.892 -39.639 1.00 37.78 117 SER A O 1
ATOM 904 N N . ALA A 1 118 ? -20.625 11.873 -41.198 1.00 43.00 118 ALA A N 1
ATOM 905 C CA . ALA A 1 118 ? -21.255 13.112 -40.806 1.00 43.00 118 ALA A CA 1
ATOM 906 C C . ALA A 1 118 ? -22.155 12.886 -39.579 1.00 43.00 118 ALA A C 1
ATOM 908 O O . ALA A 1 118 ? -22.680 11.791 -39.386 1.00 43.00 118 ALA A O 1
ATOM 909 N N . GLU A 1 119 ? -22.262 13.965 -38.800 1.00 45.81 119 GLU A N 1
ATOM 910 C CA . GLU A 1 119 ? -23.313 14.347 -37.848 1.00 45.81 119 GLU A CA 1
ATOM 911 C C . GLU A 1 119 ? -23.743 13.368 -36.735 1.00 45.81 119 GLU A C 1
ATOM 913 O O . GLU A 1 119 ? -24.526 12.454 -36.949 1.00 45.81 119 GLU A O 1
ATOM 918 N N . ASP A 1 120 ? -23.272 13.624 -35.503 1.00 49.50 120 ASP A N 1
ATOM 919 C CA . ASP A 1 120 ? -24.141 14.179 -34.450 1.00 49.50 120 ASP A CA 1
ATOM 920 C C . ASP A 1 120 ? -23.349 14.606 -33.188 1.00 49.50 120 ASP A C 1
ATOM 922 O O . ASP A 1 120 ? -22.389 13.961 -32.769 1.00 49.50 120 ASP A O 1
ATOM 926 N N . GLU A 1 121 ? -23.811 15.706 -32.586 1.00 57.78 121 GLU A N 1
ATOM 927 C CA . GLU A 1 121 ? -23.505 16.265 -31.255 1.00 57.78 121 GLU A CA 1
ATOM 928 C C . GLU A 1 121 ? -22.243 17.140 -31.028 1.00 57.78 121 GLU A C 1
ATOM 930 O O . GLU A 1 121 ? -21.110 16.654 -30.950 1.00 57.78 121 GLU A O 1
ATOM 935 N N . PRO A 1 122 ? -22.415 18.458 -30.766 1.00 44.97 122 PRO A N 1
ATOM 936 C CA . PRO A 1 122 ? -21.365 19.275 -30.175 1.00 44.97 122 PRO A CA 1
ATOM 937 C C . PRO A 1 122 ? -21.210 18.933 -28.686 1.00 44.97 122 PRO A C 1
ATOM 939 O O . PRO A 1 122 ? -22.058 19.271 -27.859 1.00 44.97 122 PRO A O 1
ATOM 942 N N . VAL A 1 123 ? -20.076 18.336 -28.312 1.00 47.09 123 VAL A N 1
ATOM 943 C CA . VAL A 1 123 ? -19.640 18.237 -26.910 1.00 47.09 123 VAL A CA 1
ATOM 944 C C . VAL A 1 123 ? -19.312 19.629 -26.363 1.00 47.09 123 VAL A C 1
ATOM 946 O O . VAL A 1 123 ? -18.174 20.094 -26.340 1.00 47.09 123 VAL A O 1
ATOM 949 N N . ASN A 1 124 ? -20.359 20.321 -25.920 1.00 43.72 124 ASN A N 1
ATOM 950 C CA . ASN A 1 124 ? -20.279 21.517 -25.102 1.00 43.72 124 ASN A CA 1
ATOM 951 C C . ASN A 1 124 ? -19.761 21.122 -23.711 1.00 43.72 124 ASN A C 1
ATOM 953 O O . ASN A 1 124 ? -20.532 20.841 -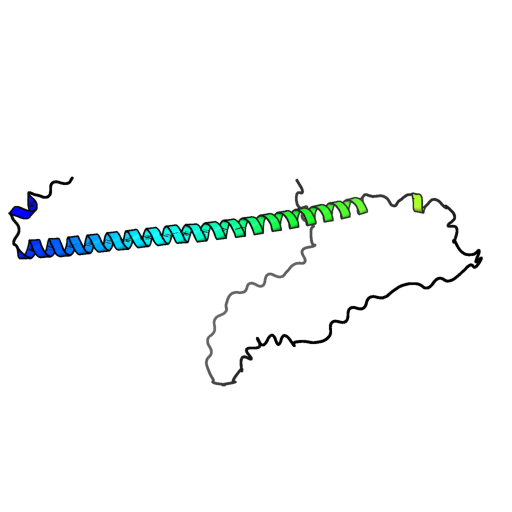22.794 1.00 43.72 124 ASN A O 1
ATOM 957 N N . CYS A 1 125 ? -18.439 21.108 -23.547 1.00 36.56 125 CYS A N 1
ATOM 958 C CA . CYS A 1 125 ? -17.790 21.095 -22.240 1.00 36.56 125 CYS A CA 1
ATOM 959 C C . CYS A 1 125 ? -18.029 22.445 -21.544 1.00 36.56 125 CYS A C 1
ATOM 961 O O . CYS A 1 125 ? -17.150 23.304 -21.478 1.00 36.56 125 CYS A O 1
ATOM 963 N N . SER A 1 126 ? -19.243 22.651 -21.034 1.00 44.06 126 SER A N 1
ATOM 964 C CA . SER A 1 126 ? -19.571 23.762 -20.146 1.00 44.06 126 SER A CA 1
ATOM 965 C C . SER A 1 126 ? -18.976 23.513 -18.766 1.00 44.06 126 SER A C 1
ATOM 967 O O . SER A 1 126 ? -19.654 23.021 -17.880 1.00 44.06 126 SER A O 1
ATOM 969 N N . ASN A 1 127 ? -17.714 23.898 -18.594 1.00 50.75 127 ASN A N 1
ATOM 970 C CA . ASN A 1 127 ? -17.129 24.229 -17.297 1.00 50.75 127 ASN A CA 1
ATOM 971 C C . ASN A 1 127 ? -16.397 25.567 -17.431 1.00 50.75 127 ASN A C 1
ATOM 973 O O . ASN A 1 127 ? -15.175 25.637 -17.391 1.00 50.75 127 ASN A O 1
ATOM 977 N N . ASN A 1 128 ? -17.166 26.637 -17.617 1.00 41.78 128 ASN A N 1
ATOM 978 C CA . ASN A 1 128 ? -16.713 27.981 -17.288 1.00 41.78 128 ASN A CA 1
ATOM 979 C C . ASN A 1 128 ? -17.611 28.485 -16.163 1.00 41.78 128 ASN A C 1
ATOM 981 O O . ASN A 1 128 ? -18.602 29.176 -16.403 1.00 41.78 128 ASN A O 1
ATOM 985 N N . GLU A 1 129 ? -17.248 28.148 -14.925 1.00 41.94 129 GLU A N 1
ATOM 986 C CA . GLU A 1 129 ? -17.616 28.986 -13.791 1.00 41.94 129 GLU A CA 1
ATOM 987 C C . GLU A 1 129 ? -16.953 30.349 -14.008 1.00 41.94 129 GLU A C 1
ATOM 989 O O . GLU A 1 129 ? -15.797 30.597 -13.665 1.00 41.94 129 GLU A O 1
ATOM 994 N N . ARG A 1 130 ? -17.691 31.236 -14.679 1.00 44.72 130 ARG A N 1
ATOM 995 C CA . ARG A 1 130 ? -17.395 32.661 -14.741 1.00 44.72 130 ARG A CA 1
ATOM 996 C C . ARG A 1 130 ? -17.554 33.202 -13.326 1.00 44.72 130 ARG A C 1
ATOM 998 O O . ARG A 1 130 ? -18.655 33.540 -12.899 1.00 44.72 130 ARG A O 1
ATOM 1005 N N . SER A 1 131 ? -16.444 33.254 -12.598 1.00 41.56 131 SER A N 1
ATOM 1006 C CA . SER A 1 131 ? -16.324 34.062 -11.392 1.00 41.56 131 SER A CA 1
ATOM 1007 C C . SER A 1 131 ? -16.570 35.523 -11.777 1.00 41.56 131 SER A C 1
ATOM 1009 O O . SER A 1 131 ? -15.755 36.161 -12.444 1.00 41.56 131 SER A O 1
ATOM 1011 N N . ASN A 1 132 ? -17.752 36.023 -11.421 1.00 41.97 132 ASN A N 1
ATOM 1012 C CA . ASN A 1 132 ? -18.091 37.434 -11.504 1.00 41.97 132 ASN A CA 1
ATOM 1013 C C . ASN A 1 132 ? -17.292 38.173 -10.424 1.00 41.97 132 ASN A C 1
ATOM 1015 O O . ASN A 1 132 ? -17.629 38.107 -9.243 1.00 41.97 132 ASN A O 1
ATOM 1019 N N . MET A 1 133 ? -16.245 38.893 -10.825 1.00 38.78 133 MET A N 1
ATOM 1020 C CA . MET A 1 133 ? -15.602 39.886 -9.967 1.00 38.78 133 MET A CA 1
ATOM 1021 C C . MET A 1 133 ? -16.533 41.095 -9.857 1.00 38.78 133 MET A C 1
ATOM 1023 O O . MET A 1 133 ? -16.508 41.996 -10.690 1.00 38.78 133 MET A O 1
ATOM 1027 N N . SER A 1 134 ? -17.394 41.087 -8.841 1.00 51.84 134 SER A N 1
ATOM 1028 C CA . SER A 1 134 ? -18.097 42.288 -8.400 1.00 51.84 134 SER A CA 1
ATOM 1029 C C . SER A 1 134 ? -17.104 43.158 -7.637 1.00 51.84 134 SER A C 1
ATOM 1031 O O . SER A 1 134 ? -16.672 42.807 -6.540 1.00 51.84 134 SER A O 1
ATOM 1033 N N . GLU A 1 135 ? -16.734 44.291 -8.225 1.00 51.28 135 GLU A N 1
ATOM 1034 C CA . GLU A 1 135 ? -15.990 45.345 -7.548 1.00 51.28 135 GLU A CA 1
ATOM 1035 C C . GLU A 1 135 ? -16.838 45.912 -6.405 1.00 51.28 135 GLU A C 1
ATOM 1037 O O . GLU A 1 135 ? -17.898 46.492 -6.628 1.00 51.28 135 GLU A O 1
ATOM 1042 N N . GLN A 1 136 ? -16.355 45.773 -5.172 1.00 43.09 136 GLN A N 1
ATOM 1043 C CA . GLN A 1 136 ? -16.780 46.626 -4.072 1.00 43.09 136 GLN A CA 1
ATOM 1044 C C . GLN A 1 136 ? -15.529 47.222 -3.438 1.00 43.09 136 GLN A C 1
ATOM 1046 O O . GLN A 1 136 ? -14.815 46.582 -2.668 1.00 43.09 136 GLN A O 1
ATOM 1051 N N . ALA A 1 137 ? -15.264 48.472 -3.804 1.00 45.59 137 ALA A N 1
ATOM 1052 C CA . ALA A 1 137 ? -14.308 49.320 -3.124 1.00 45.59 137 ALA A CA 1
ATOM 1053 C C . ALA A 1 137 ? -14.761 49.541 -1.675 1.00 45.59 137 ALA A C 1
ATOM 1055 O O . ALA A 1 137 ? -15.908 49.932 -1.437 1.00 45.59 137 ALA A O 1
ATOM 1056 N N . ASN A 1 138 ? -13.857 49.332 -0.716 1.00 43.31 138 ASN A N 1
ATOM 1057 C CA . ASN A 1 138 ? -13.878 50.088 0.528 1.00 43.31 138 ASN A CA 1
ATOM 1058 C C . ASN A 1 138 ? -12.503 50.154 1.202 1.00 43.31 138 ASN A C 1
ATOM 1060 O O . ASN A 1 138 ? -11.669 49.260 1.087 1.00 43.31 138 ASN A O 1
ATOM 1064 N N . HIS A 1 139 ? -12.306 51.304 1.831 1.00 46.12 139 HIS A N 1
ATOM 1065 C CA . HIS A 1 139 ? -11.068 51.916 2.284 1.00 46.12 139 HIS A CA 1
ATOM 1066 C C . HIS A 1 139 ? -10.399 51.276 3.514 1.00 46.12 139 HIS A C 1
ATOM 1068 O O . HIS A 1 139 ? -11.034 50.611 4.323 1.00 46.12 139 HIS A O 1
ATOM 1074 N N . ASP A 1 140 ? -9.125 51.657 3.664 1.00 39.16 140 ASP A N 1
ATOM 1075 C CA . ASP A 1 140 ? -8.356 51.806 4.906 1.00 39.16 140 ASP A CA 1
ATOM 1076 C C . ASP A 1 140 ? -7.944 50.554 5.691 1.00 39.16 140 ASP A C 1
ATOM 1078 O O . ASP A 1 140 ? -8.680 49.991 6.491 1.00 39.16 140 ASP A O 1
ATOM 1082 N N . SER A 1 141 ? -6.645 50.243 5.655 1.00 39.19 141 SER A N 1
ATOM 1083 C CA . SER A 1 141 ? -5.718 50.716 6.700 1.00 39.19 141 SER A CA 1
ATOM 1084 C C . SER A 1 141 ? -4.327 50.088 6.548 1.00 39.19 141 SER A C 1
ATOM 1086 O O . SER A 1 141 ? -4.146 48.929 6.188 1.00 39.19 141 SER A O 1
ATOM 1088 N N . LYS A 1 142 ? -3.310 50.914 6.796 1.00 48.62 142 LYS A N 1
ATOM 1089 C CA . LYS A 1 142 ? -1.892 50.549 6.802 1.00 48.62 142 LYS A CA 1
ATOM 1090 C C . LYS A 1 142 ? -1.602 49.573 7.944 1.00 48.62 142 LYS A C 1
ATOM 1092 O O . LYS A 1 142 ? -1.837 49.930 9.095 1.00 48.62 142 LYS A O 1
ATOM 1097 N N . GLN A 1 143 ? -0.905 48.471 7.669 1.00 42.00 143 GLN A N 1
ATOM 1098 C CA . GLN A 1 143 ? 0.058 47.953 8.639 1.00 42.00 143 GLN A CA 1
ATOM 1099 C C . GLN A 1 143 ? 1.240 47.269 7.950 1.00 42.00 143 GLN A C 1
ATOM 1101 O O . GLN A 1 143 ? 1.106 46.339 7.162 1.00 42.00 143 GLN A O 1
ATOM 1106 N N . LEU A 1 144 ? 2.413 47.822 8.242 1.00 52.72 144 LEU A N 1
ATOM 1107 C CA . LEU A 1 144 ? 3.733 47.306 7.922 1.00 52.72 144 LEU A CA 1
ATOM 1108 C C . LEU A 1 144 ? 3.886 45.888 8.480 1.00 52.72 144 LEU A C 1
ATOM 1110 O O . LEU A 1 144 ? 3.601 45.695 9.657 1.00 52.72 144 LEU A O 1
ATOM 1114 N N . GLN A 1 145 ? 4.452 44.965 7.699 1.00 46.28 145 GLN A N 1
ATOM 1115 C CA . GLN A 1 145 ? 5.555 44.113 8.157 1.00 46.28 145 GLN A CA 1
ATOM 1116 C C . GLN A 1 145 ? 6.174 43.348 6.982 1.00 46.28 145 GLN A C 1
ATOM 1118 O O . GLN A 1 145 ? 5.511 42.663 6.209 1.00 46.28 145 GLN A O 1
ATOM 1123 N N . ALA A 1 146 ? 7.479 43.544 6.821 1.00 54.41 146 ALA A N 1
ATOM 1124 C CA . ALA A 1 146 ? 8.293 42.934 5.789 1.00 54.41 146 ALA A CA 1
ATOM 1125 C C . ALA A 1 146 ? 8.406 41.418 6.009 1.00 54.41 146 ALA A C 1
ATOM 1127 O O . ALA A 1 146 ? 8.968 40.989 7.012 1.00 54.41 146 ALA A O 1
ATOM 1128 N N . ASN A 1 147 ? 7.970 40.619 5.032 1.00 44.62 147 ASN A N 1
ATOM 1129 C CA . ASN A 1 147 ? 8.253 39.184 4.985 1.00 44.62 147 ASN A CA 1
ATOM 1130 C C . ASN A 1 147 ? 9.335 38.878 3.933 1.00 44.62 147 ASN A C 1
ATOM 1132 O O . ASN A 1 147 ? 9.067 38.623 2.765 1.00 44.62 147 ASN A O 1
ATOM 1136 N N . GLY A 1 148 ? 10.593 38.946 4.371 1.00 54.16 148 GLY A N 1
ATOM 1137 C CA . GLY A 1 148 ? 11.493 37.786 4.369 1.00 54.16 148 GLY A CA 1
ATOM 1138 C C . GLY A 1 148 ? 11.909 37.071 3.076 1.00 54.16 148 GLY A C 1
ATOM 1139 O O . GLY A 1 148 ? 12.416 35.959 3.195 1.00 54.16 148 GLY A O 1
ATOM 1140 N N . ILE A 1 149 ? 11.779 37.625 1.867 1.00 54.91 149 ILE A N 1
ATOM 1141 C CA . ILE A 1 149 ? 12.307 36.940 0.667 1.00 54.91 149 ILE A CA 1
ATOM 1142 C C . ILE A 1 149 ? 13.755 37.373 0.403 1.00 54.91 149 ILE A C 1
ATOM 1144 O O . ILE A 1 149 ? 14.015 38.410 -0.211 1.00 54.91 149 ILE A O 1
ATOM 1148 N N . LYS A 1 150 ? 14.721 36.551 0.834 1.00 58.25 150 LYS A N 1
ATOM 1149 C CA . LYS A 1 150 ? 16.103 36.634 0.337 1.00 58.25 150 LYS A CA 1
ATOM 1150 C C . LYS A 1 150 ? 16.088 36.296 -1.155 1.00 58.25 150 LYS A C 1
ATOM 1152 O O . LYS A 1 150 ? 15.855 35.152 -1.535 1.00 58.25 150 LYS A O 1
ATOM 1157 N N . LYS A 1 151 ? 16.319 37.296 -2.007 1.00 62.19 151 LYS A N 1
ATOM 1158 C CA . LYS A 1 151 ? 16.523 37.089 -3.444 1.00 62.19 151 LYS A CA 1
ATOM 1159 C C . LYS A 1 151 ? 17.883 36.429 -3.646 1.00 62.19 151 LYS A C 1
ATOM 1161 O O . LYS A 1 151 ? 18.907 37.108 -3.608 1.00 62.19 151 LYS A O 1
ATOM 1166 N N . TYR A 1 152 ? 17.897 35.119 -3.861 1.00 53.41 152 TYR A N 1
ATOM 1167 C CA . TYR A 1 152 ? 19.070 34.469 -4.428 1.00 53.41 152 TYR A CA 1
ATOM 1168 C C . TYR A 1 152 ? 19.155 34.878 -5.898 1.00 53.41 152 TYR A C 1
ATOM 1170 O O . TYR A 1 152 ? 18.259 34.624 -6.701 1.00 53.41 152 TYR A O 1
ATOM 1178 N N . ARG A 1 153 ? 20.211 35.624 -6.214 1.00 56.81 153 ARG A N 1
ATOM 1179 C CA . ARG A 1 153 ? 20.635 35.918 -7.577 1.00 56.81 153 ARG A CA 1
ATOM 1180 C C . ARG A 1 153 ? 20.963 34.574 -8.234 1.00 56.81 153 ARG A C 1
ATOM 1182 O O . ARG A 1 153 ? 21.867 33.892 -7.770 1.00 56.81 153 ARG A O 1
ATOM 1189 N N . ASN A 1 154 ? 20.238 34.209 -9.291 1.00 46.28 154 ASN A N 1
ATOM 1190 C CA . ASN A 1 154 ? 20.611 33.090 -10.153 1.00 46.28 154 ASN A CA 1
ATOM 1191 C C . ASN A 1 154 ? 21.887 33.483 -10.899 1.00 46.28 154 ASN A C 1
ATOM 1193 O O . ASN A 1 154 ? 21.852 34.144 -11.939 1.00 46.28 154 ASN A O 1
ATOM 1197 N N . GLU A 1 155 ? 23.025 33.141 -10.313 1.00 54.16 155 GLU A N 1
ATOM 1198 C CA . GLU A 1 155 ? 24.291 33.096 -11.022 1.00 54.16 155 GLU A CA 1
ATOM 1199 C C . GLU A 1 155 ? 24.154 32.044 -12.122 1.00 54.16 155 GLU A C 1
ATOM 1201 O O . GLU A 1 155 ? 23.552 30.989 -11.921 1.00 54.16 155 GLU A O 1
ATOM 1206 N N . LYS A 1 156 ? 24.627 32.379 -13.325 1.00 50.75 156 LYS A N 1
ATOM 1207 C CA . LYS A 1 156 ? 24.605 31.485 -14.480 1.00 50.75 156 LYS A CA 1
ATOM 1208 C C . LYS A 1 156 ? 25.410 30.235 -14.136 1.00 50.75 156 LYS A C 1
ATOM 1210 O O . LYS A 1 156 ? 26.621 30.205 -14.331 1.00 50.75 156 LYS A O 1
ATOM 1215 N N . THR A 1 157 ? 24.742 29.198 -13.649 1.00 42.44 157 THR A N 1
ATOM 1216 C CA . THR A 1 157 ? 25.296 27.854 -13.646 1.00 42.44 157 THR A CA 1
ATOM 1217 C C . THR A 1 157 ? 25.385 27.446 -15.106 1.00 42.44 157 THR A C 1
ATOM 1219 O O . THR A 1 157 ? 24.382 27.141 -15.753 1.00 42.44 157 THR A O 1
ATOM 1222 N N . GLN A 1 158 ? 26.602 27.516 -15.648 1.00 45.31 158 GLN A N 1
ATOM 1223 C CA . GLN A 1 158 ? 26.999 26.717 -16.794 1.00 45.31 158 GLN A CA 1
ATOM 1224 C C . GLN A 1 158 ? 26.462 25.316 -16.514 1.00 45.31 158 GLN A C 1
ATOM 1226 O O . GLN A 1 158 ? 26.817 24.728 -15.493 1.00 45.31 158 GLN A O 1
ATOM 1231 N N . ARG A 1 159 ? 25.508 24.869 -17.332 1.00 46.22 159 ARG A N 1
ATOM 1232 C CA . ARG A 1 159 ? 24.822 23.588 -17.190 1.00 46.22 159 ARG A CA 1
ATOM 1233 C C . ARG A 1 159 ? 25.882 22.499 -17.346 1.00 46.22 159 ARG A C 1
ATOM 1235 O O . ARG A 1 159 ? 26.159 22.045 -18.448 1.00 46.22 159 ARG A O 1
ATOM 1242 N N . GLY A 1 160 ? 26.559 22.179 -16.249 1.00 41.75 160 GLY A N 1
ATOM 1243 C CA . GLY A 1 160 ? 27.389 21.004 -16.144 1.00 41.75 160 GLY A CA 1
ATOM 1244 C C . GLY A 1 160 ? 26.433 19.844 -16.284 1.00 41.75 160 GLY A C 1
ATOM 1245 O O . GLY A 1 160 ? 25.550 19.677 -15.445 1.00 41.75 160 GLY A O 1
ATOM 1246 N N . TYR A 1 161 ? 26.565 19.101 -17.377 1.00 50.97 161 TYR A N 1
ATOM 1247 C CA . TYR A 1 161 ? 26.066 17.744 -17.443 1.00 50.97 161 TYR A CA 1
ATOM 1248 C C . TYR A 1 161 ? 26.722 17.018 -16.270 1.00 50.97 161 TYR A C 1
ATOM 1250 O O . TYR A 1 161 ? 27.885 16.626 -16.335 1.00 50.97 161 TYR A O 1
ATOM 1258 N N . THR A 1 162 ? 26.027 16.939 -15.138 1.00 49.88 162 THR A N 1
ATOM 1259 C CA . THR A 1 162 ? 26.362 15.946 -14.133 1.00 49.88 162 THR A CA 1
ATOM 1260 C C . THR A 1 162 ? 26.187 14.636 -14.865 1.00 49.88 162 THR A C 1
ATOM 1262 O O . THR A 1 162 ? 25.060 14.309 -15.238 1.00 49.88 162 THR A O 1
ATOM 1265 N N . ALA A 1 163 ? 27.299 13.961 -15.155 1.00 52.66 163 ALA A N 1
ATOM 1266 C CA . ALA A 1 163 ? 27.270 12.580 -15.584 1.00 52.66 163 ALA A CA 1
ATOM 1267 C C . ALA A 1 163 ? 26.372 11.857 -14.580 1.00 52.66 163 ALA A C 1
ATOM 1269 O O . ALA A 1 163 ? 26.728 11.703 -13.409 1.00 52.66 163 ALA A O 1
ATOM 1270 N N . LEU A 1 164 ? 25.151 11.532 -15.006 1.00 60.94 164 LEU A N 1
ATOM 1271 C CA . LEU A 1 164 ? 24.369 10.521 -14.329 1.00 60.94 164 LEU A CA 1
ATOM 1272 C C . LEU A 1 164 ? 25.284 9.304 -14.365 1.00 60.94 164 LEU A C 1
ATOM 1274 O O . LEU A 1 164 ? 25.746 8.918 -15.438 1.00 60.94 164 LEU A O 1
ATOM 1278 N N . ASN A 1 165 ? 25.660 8.799 -13.192 1.00 59.09 165 ASN A N 1
ATOM 1279 C CA . ASN A 1 165 ? 26.429 7.569 -13.110 1.00 59.09 165 ASN A CA 1
ATOM 1280 C C . ASN A 1 165 ? 25.515 6.462 -13.643 1.00 59.09 165 ASN A C 1
ATOM 1282 O O . ASN A 1 165 ? 24.726 5.889 -12.897 1.00 59.09 165 ASN A O 1
ATOM 1286 N N . CYS A 1 166 ? 25.570 6.246 -14.955 1.00 60.84 166 CYS A N 1
ATOM 1287 C CA . CYS A 1 166 ? 24.977 5.117 -15.643 1.00 60.84 166 CYS A CA 1
ATOM 1288 C C . CYS A 1 166 ? 25.836 3.909 -15.248 1.00 60.84 166 CYS A C 1
ATOM 1290 O O . CYS A 1 166 ? 26.866 3.644 -15.864 1.00 60.84 166 CYS A O 1
ATOM 1292 N N . THR A 1 167 ? 25.508 3.307 -14.105 1.00 53.44 167 THR A N 1
ATOM 1293 C CA . THR A 1 167 ? 26.081 2.041 -13.622 1.00 53.44 167 THR A CA 1
ATOM 1294 C C . THR A 1 167 ? 25.496 0.863 -14.366 1.00 53.44 167 THR A C 1
ATOM 1296 O O . THR A 1 167 ? 24.258 0.882 -14.545 1.00 53.44 167 THR A O 1
#

Radius of gyration: 40.91 Å; chains: 1; bounding box: 64×68×124 Å

Foldseek 3Di:
DPDPDDVVPPDDPVVVVVVVVVVVVVVVVVVVVVVVVVVVVVVVVVVVVVVVVVVVVVVVVVVVVLVVVLVVVVVVVCVVPPDDPCVVVPPPDDDPPDDDDDDDDDDPDDDDDDPDPDDDDDPPPPDDPPPDPDDDDDDDDDDDDDDDDDDDDPDPDPPPPPPPPPD

Sequence (167 aa):
MVEDSEVAKGLPFPLLHKVQEVTEASKETSAALSNCLAFFTKQEGVRNLRLEQEQEKTKILSEALQTLACEHHELEQSLVKGSPPQSLLSDDEFYDALSDSDSVDSLSGFETVTSHSAEDEPVNCSNNERSNMSEQANHDSKQLQANGIKKYRNEKTQRGYTALNCT